Protein AF-A0A3P7IV43-F1 (afdb_monomer_lite)

pLDDT: mean 87.79, std 9.74, range [48.44, 96.0]

Sequence (74 aa):
MQFIYTLSKLLTREIENVGSNVESCVVLHQLRVPLLIVHLKSGQSMDIQFPDEQFQAIRNTNLIRHYVQVKFVL

Organism: Strongylus vulgaris (NCBI:txid40348)

Secondary structure (DSSP, 8-state):
-HHHHHHHHHHHHHHHHTTPPEEEEEEE-SSSS-EEEEEETTS-EEEEEPPBTTB-HHHHHHHHHHHHHHHT--

Radius of gyration: 16.22 Å; chains: 1; bounding box: 31×26×49 Å

Structure (mmCIF, N/CA/C/O backbone):
data_AF-A0A3P7IV43-F1
#
_entry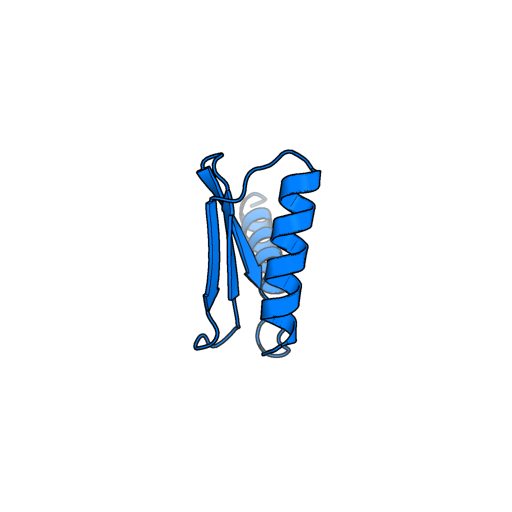.id   AF-A0A3P7IV43-F1
#
loop_
_atom_site.group_PDB
_atom_s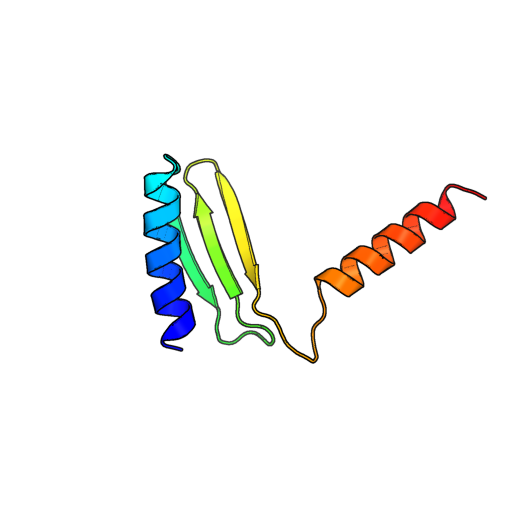ite.id
_atom_site.type_symbol
_atom_site.label_atom_id
_atom_site.label_alt_id
_atom_site.label_comp_id
_atom_site.label_asym_id
_atom_site.label_entity_id
_atom_site.label_seq_id
_atom_site.pdbx_PDB_ins_code
_atom_site.Cartn_x
_atom_site.Cartn_y
_atom_site.Cartn_z
_atom_site.occupancy
_atom_site.B_iso_or_equiv
_atom_site.auth_seq_id
_atom_site.auth_comp_id
_atom_site.auth_asym_id
_atom_site.auth_atom_id
_atom_site.pdbx_PDB_model_num
ATOM 1 N N . MET A 1 1 ? 12.050 -4.245 8.166 1.00 67.06 1 MET A N 1
ATOM 2 C CA . MET A 1 1 ? 10.756 -4.679 8.748 1.00 67.06 1 MET A CA 1
ATOM 3 C C . MET A 1 1 ? 10.090 -3.608 9.605 1.00 67.06 1 MET A C 1
ATOM 5 O O . MET A 1 1 ? 8.929 -3.322 9.349 1.00 67.06 1 MET A O 1
ATOM 9 N N . GLN A 1 2 ? 10.803 -2.967 10.545 1.00 83.62 2 GLN A N 1
ATOM 10 C CA . GLN A 1 2 ? 10.277 -1.850 11.356 1.00 83.62 2 GLN A CA 1
ATOM 11 C C . GLN A 1 2 ? 9.577 -0.774 10.508 1.00 83.62 2 GLN A C 1
ATOM 13 O O . GLN A 1 2 ? 8.488 -0.337 10.846 1.00 83.62 2 GLN A O 1
ATOM 18 N N . PHE A 1 3 ? 10.181 -0.401 9.376 1.00 86.56 3 PHE A N 1
ATOM 19 C CA . PHE A 1 3 ? 9.675 0.648 8.493 1.00 86.56 3 PHE A CA 1
ATOM 20 C C . PHE A 1 3 ? 8.227 0.424 8.032 1.00 86.56 3 PHE A C 1
ATOM 22 O O . PHE A 1 3 ? 7.396 1.299 8.235 1.00 86.56 3 PHE A O 1
ATOM 29 N N . ILE A 1 4 ? 7.905 -0.751 7.477 1.00 87.25 4 ILE A N 1
ATOM 30 C CA . ILE A 1 4 ? 6.561 -1.032 6.942 1.00 87.25 4 ILE A CA 1
ATOM 31 C C . ILE A 1 4 ? 5.519 -1.059 8.068 1.00 87.25 4 ILE A C 1
ATOM 33 O O . ILE A 1 4 ? 4.421 -0.545 7.895 1.00 87.25 4 ILE A O 1
ATOM 37 N N . TYR A 1 5 ? 5.877 -1.586 9.242 1.00 89.44 5 TYR A N 1
ATOM 38 C CA . TYR A 1 5 ? 5.002 -1.572 10.420 1.00 89.44 5 TYR A CA 1
ATOM 39 C C . TYR A 1 5 ? 4.792 -0.171 11.006 1.00 89.44 5 TYR A C 1
ATOM 41 O O . TYR A 1 5 ? 3.709 0.150 11.487 1.00 89.44 5 TYR A O 1
ATOM 49 N N . THR A 1 6 ? 5.820 0.676 11.004 1.00 92.06 6 THR A N 1
ATOM 50 C CA . THR A 1 6 ? 5.676 2.077 11.415 1.00 92.06 6 THR A CA 1
ATOM 51 C C . THR A 1 6 ? 4.805 2.827 10.414 1.00 92.06 6 THR A C 1
ATOM 53 O O . THR A 1 6 ? 3.921 3.583 10.812 1.00 92.06 6 THR A O 1
ATOM 56 N N . LEU A 1 7 ? 5.022 2.584 9.121 1.00 91.75 7 LEU A N 1
ATOM 57 C CA . LEU A 1 7 ? 4.255 3.208 8.058 1.00 91.75 7 LEU A CA 1
ATOM 58 C C . LEU A 1 7 ? 2.789 2.774 8.083 1.00 91.75 7 LEU A C 1
ATOM 60 O O . LEU A 1 7 ? 1.926 3.625 7.914 1.00 91.75 7 LEU A O 1
ATOM 64 N N . SER A 1 8 ? 2.489 1.498 8.347 1.00 92.81 8 SER A N 1
ATOM 65 C CA . SER A 1 8 ? 1.104 1.032 8.457 1.00 92.81 8 SER A CA 1
ATOM 66 C C . SER A 1 8 ? 0.356 1.757 9.573 1.00 92.81 8 SER A C 1
ATOM 68 O O . SER A 1 8 ? -0.726 2.281 9.339 1.00 92.81 8 SER A O 1
ATOM 70 N N . LYS A 1 9 ? 0.971 1.899 10.754 1.00 93.25 9 LYS A N 1
ATOM 71 C CA . LYS A 1 9 ? 0.395 2.660 11.875 1.00 93.25 9 LYS A CA 1
ATOM 72 C C . LYS A 1 9 ? 0.186 4.135 11.537 1.00 93.25 9 LYS A C 1
ATOM 74 O O . LYS A 1 9 ? -0.849 4.696 11.887 1.00 93.25 9 LYS A O 1
ATOM 79 N N . LEU A 1 10 ? 1.167 4.759 10.880 1.00 94.69 10 LEU A N 1
ATOM 80 C CA . LEU A 1 10 ? 1.072 6.153 10.448 1.00 94.69 10 LEU A CA 1
ATOM 81 C C . LEU A 1 10 ? -0.080 6.332 9.452 1.00 94.69 10 LEU A C 1
ATOM 83 O O . LEU A 1 10 ? -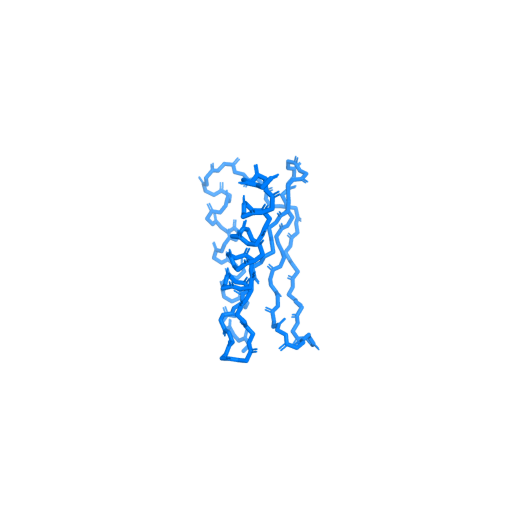0.914 7.207 9.641 1.00 94.69 10 LEU A O 1
ATOM 87 N N . LEU A 1 11 ? -0.146 5.483 8.427 1.00 92.56 11 LEU A N 1
ATOM 88 C CA . LEU A 1 11 ? -1.180 5.544 7.399 1.00 92.56 11 LEU A CA 1
ATOM 89 C C . LEU A 1 11 ? -2.566 5.319 7.983 1.00 92.56 11 LEU A C 1
ATOM 91 O O . LEU A 1 11 ? -3.463 6.090 7.671 1.00 92.56 11 LEU A O 1
ATOM 95 N N . THR A 1 12 ? -2.740 4.329 8.862 1.00 93.00 12 THR A N 1
ATOM 96 C CA . THR A 1 12 ? -4.021 4.122 9.543 1.00 93.00 12 THR A CA 1
ATOM 97 C C . THR A 1 12 ? -4.468 5.389 10.264 1.00 93.00 12 THR A C 1
ATOM 99 O O . THR A 1 12 ? -5.587 5.843 10.050 1.00 93.00 12 THR A O 1
ATOM 102 N N . ARG A 1 13 ? -3.568 6.01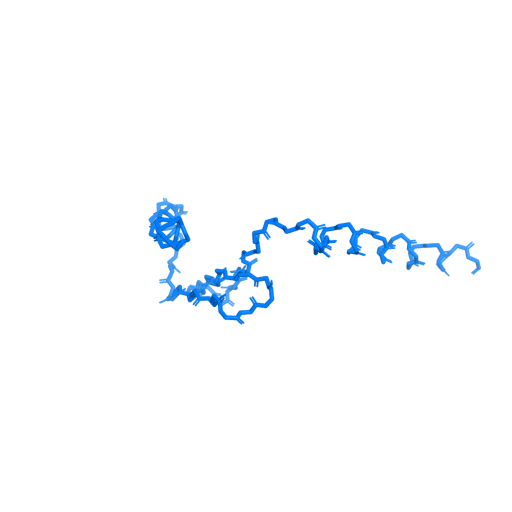0 11.035 1.00 94.62 13 ARG A N 1
ATOM 103 C CA . ARG A 1 13 ? -3.866 7.248 11.760 1.00 94.62 13 ARG A CA 1
ATOM 104 C C . ARG A 1 13 ? -4.228 8.400 10.823 1.00 94.62 13 ARG A C 1
ATOM 106 O O . ARG A 1 13 ? -5.197 9.105 11.071 1.00 94.62 13 ARG A O 1
ATOM 113 N N . GLU A 1 14 ? -3.453 8.618 9.763 1.00 94.69 14 GLU A N 1
ATOM 114 C CA . GLU A 1 14 ? -3.704 9.745 8.857 1.00 94.69 14 GLU A CA 1
ATOM 115 C C . GLU A 1 14 ? -4.964 9.550 8.008 1.00 94.69 14 GLU A C 1
ATOM 117 O O . GLU A 1 14 ? -5.682 10.510 7.747 1.00 94.69 14 GLU A O 1
ATOM 122 N N . ILE A 1 15 ? -5.287 8.316 7.620 1.00 92.50 15 ILE A N 1
ATOM 123 C CA . ILE A 1 15 ? -6.529 8.011 6.900 1.00 92.50 15 ILE A CA 1
ATOM 124 C C . ILE A 1 15 ? -7.747 8.302 7.790 1.00 92.50 15 ILE A C 1
ATOM 126 O O . ILE A 1 15 ? -8.704 8.930 7.329 1.00 92.50 15 ILE A O 1
ATOM 130 N N . GLU A 1 16 ? -7.677 7.924 9.068 1.00 92.00 16 GLU A N 1
ATOM 131 C CA . GLU A 1 16 ? -8.704 8.249 10.064 1.00 92.00 16 GLU A CA 1
ATOM 132 C C . GLU A 1 16 ? -8.828 9.762 10.293 1.00 92.00 16 GLU A C 1
ATOM 134 O O . GLU A 1 16 ? -9.943 10.284 10.315 1.00 92.00 16 GLU A O 1
ATOM 139 N N . ASN A 1 17 ? -7.708 10.493 10.360 1.00 94.06 17 ASN A N 1
ATOM 140 C CA . ASN A 1 17 ? -7.705 11.958 10.479 1.00 94.06 17 ASN A CA 1
ATOM 141 C C . ASN A 1 17 ? -8.396 12.657 9.294 1.00 94.06 17 ASN A C 1
ATOM 143 O O . ASN A 1 17 ? -9.008 13.709 9.467 1.00 94.06 17 ASN A O 1
ATOM 147 N N . VAL A 1 18 ? -8.311 12.078 8.092 1.00 90.75 18 VAL A N 1
ATOM 148 C CA . VAL A 1 18 ? -8.956 12.591 6.867 1.00 90.75 18 VAL A CA 1
ATOM 149 C C . VAL A 1 18 ? -10.455 12.232 6.812 1.00 90.75 18 VAL A C 1
ATOM 151 O O . VAL A 1 18 ? -11.172 12.657 5.908 1.00 90.75 18 VAL A O 1
ATOM 154 N N . GLY A 1 19 ? -10.969 11.489 7.799 1.00 89.56 19 GLY A N 1
ATOM 155 C CA . GLY A 1 19 ? -12.381 11.111 7.906 1.00 89.56 19 GLY A CA 1
ATOM 156 C C . GLY A 1 19 ? -12.735 9.807 7.189 1.00 89.56 19 GLY A C 1
ATOM 157 O O . GLY A 1 19 ? -13.914 9.485 7.041 1.00 89.56 19 GLY A O 1
ATOM 158 N N . SER A 1 20 ? -11.736 9.043 6.743 1.00 90.56 20 SER A N 1
ATOM 159 C CA . SER A 1 20 ? -11.927 7.705 6.180 1.00 90.56 20 SER A CA 1
ATOM 160 C C . SER A 1 20 ? -11.645 6.644 7.237 1.00 90.56 20 SER A C 1
ATOM 162 O O . SER A 1 20 ? -10.651 6.708 7.944 1.00 90.56 20 SER A O 1
ATOM 164 N N . ASN A 1 21 ? -12.498 5.627 7.340 1.00 92.19 21 ASN A N 1
ATOM 165 C CA . ASN A 1 21 ? -12.290 4.558 8.314 1.00 92.19 21 ASN A CA 1
ATOM 166 C C . ASN A 1 21 ? -11.525 3.393 7.692 1.00 92.19 21 ASN A C 1
ATOM 168 O O . ASN A 1 21 ? -11.981 2.811 6.702 1.00 92.19 21 ASN A O 1
ATOM 172 N N . VAL A 1 22 ? -10.416 3.008 8.319 1.00 93.19 22 VAL A N 1
ATOM 173 C CA . VAL A 1 22 ? -9.691 1.785 7.972 1.00 93.19 22 VAL A CA 1
ATOM 174 C C . VAL A 1 22 ? -10.433 0.580 8.549 1.00 93.19 22 VAL A C 1
ATOM 176 O O . VAL A 1 22 ? -10.848 0.566 9.706 1.00 93.19 22 VAL A O 1
ATOM 179 N N . GLU A 1 23 ? -10.646 -0.430 7.716 1.00 94.81 23 GLU A N 1
ATOM 180 C CA . GLU A 1 23 ? -11.192 -1.724 8.117 1.00 94.81 23 GLU A CA 1
ATOM 181 C C . GLU A 1 23 ? -10.070 -2.669 8.541 1.00 94.81 23 GLU A C 1
ATOM 183 O O . GLU A 1 23 ? -10.115 -3.260 9.618 1.00 94.81 23 GLU A O 1
ATOM 188 N N . SER A 1 24 ? -9.044 -2.801 7.702 1.00 93.75 24 SER A N 1
ATOM 189 C CA . SER A 1 24 ? -7.891 -3.643 7.995 1.00 93.75 24 SER A CA 1
ATOM 190 C C . SER A 1 24 ? -6.646 -3.172 7.254 1.00 93.75 24 SER A C 1
ATOM 192 O O . SER A 1 24 ? -6.710 -2.458 6.252 1.00 93.75 24 SER A O 1
ATOM 194 N N . CYS A 1 25 ? -5.489 -3.569 7.778 1.00 93.44 25 CYS A N 1
ATOM 195 C CA . CYS A 1 25 ? -4.198 -3.283 7.182 1.00 93.44 25 CYS A CA 1
ATOM 196 C C . CYS A 1 25 ? -3.337 -4.549 7.202 1.00 93.44 25 CYS A C 1
ATOM 198 O O . CYS A 1 25 ? -3.089 -5.119 8.267 1.00 93.44 25 CYS A O 1
ATOM 200 N N . V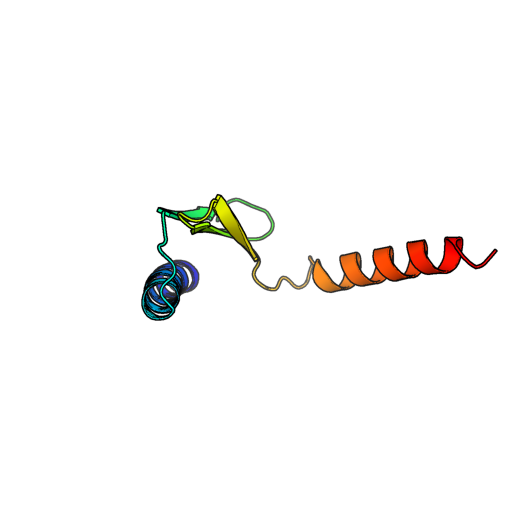AL A 1 26 ? -2.906 -5.000 6.024 1.00 93.25 26 VAL A N 1
ATOM 201 C CA . VAL A 1 26 ? -2.203 -6.270 5.826 1.00 93.25 26 VAL A CA 1
ATOM 202 C C . VAL A 1 26 ? -0.814 -6.004 5.268 1.00 93.25 26 VAL A C 1
ATOM 204 O O . VAL A 1 26 ? -0.645 -5.292 4.281 1.00 93.25 26 VAL A O 1
ATOM 207 N N . VAL A 1 27 ? 0.195 -6.607 5.893 1.00 91.00 27 VAL A N 1
ATOM 208 C CA . VAL A 1 27 ? 1.588 -6.534 5.444 1.00 91.00 27 VAL A CA 1
ATOM 209 C C . VAL A 1 27 ? 1.976 -7.868 4.817 1.00 91.00 27 VAL A C 1
ATOM 211 O O . VAL A 1 27 ? 2.038 -8.882 5.510 1.00 91.00 27 VAL A O 1
ATOM 214 N N . LEU A 1 28 ? 2.284 -7.872 3.521 1.00 89.81 28 LEU A N 1
ATOM 215 C CA . LEU A 1 28 ? 2.736 -9.054 2.786 1.00 89.81 28 LEU A CA 1
ATOM 216 C C . LEU A 1 28 ? 4.226 -8.927 2.471 1.00 89.81 28 LEU A C 1
ATOM 218 O O . LEU A 1 28 ? 4.635 -8.291 1.501 1.00 89.81 28 LEU A O 1
ATOM 222 N N . HIS A 1 29 ? 5.052 -9.540 3.315 1.00 82.12 29 HIS A N 1
ATOM 223 C CA . HIS A 1 29 ? 6.510 -9.410 3.246 1.00 82.12 29 HIS A CA 1
ATOM 224 C C . HIS A 1 29 ? 7.214 -10.550 2.496 1.00 82.12 29 HIS A C 1
ATOM 226 O O . HIS A 1 29 ? 8.374 -10.402 2.134 1.00 82.12 29 HIS A O 1
ATOM 232 N N . GLN A 1 30 ? 6.554 -11.696 2.297 1.00 82.88 30 GLN A N 1
ATOM 233 C CA . GLN A 1 30 ? 7.150 -12.869 1.630 1.00 82.88 30 GLN A CA 1
ATOM 234 C C . GLN A 1 30 ? 7.056 -12.806 0.100 1.00 82.88 30 GLN A C 1
ATOM 236 O O . GLN A 1 30 ? 7.473 -13.729 -0.594 1.00 82.88 30 GLN A O 1
ATOM 241 N N . LEU A 1 31 ? 6.483 -11.729 -0.430 1.00 80.62 31 LEU A N 1
ATOM 242 C CA . LEU A 1 31 ? 6.380 -11.507 -1.861 1.00 80.62 31 LEU A CA 1
ATOM 243 C C . LEU A 1 31 ? 7.694 -10.958 -2.411 1.00 80.62 31 LEU A C 1
ATOM 245 O O . LEU A 1 31 ? 8.458 -10.305 -1.703 1.00 80.62 31 LEU A O 1
ATOM 249 N N . ARG A 1 32 ? 7.920 -11.178 -3.712 1.00 82.31 32 ARG A N 1
ATOM 250 C CA . ARG A 1 32 ? 9.082 -10.637 -4.434 1.00 82.31 32 ARG A CA 1
ATOM 251 C C . ARG A 1 32 ? 9.204 -9.116 -4.283 1.00 82.31 32 ARG A C 1
ATOM 253 O O . ARG A 1 32 ? 10.314 -8.607 -4.238 1.00 82.31 32 ARG A O 1
ATOM 260 N N . VAL A 1 33 ? 8.068 -8.425 -4.191 1.00 84.75 33 VAL A N 1
ATOM 261 C CA . VAL A 1 33 ? 7.977 -7.008 -3.830 1.00 84.75 33 VAL A CA 1
ATOM 262 C C . VAL A 1 33 ? 7.086 -6.904 -2.592 1.00 84.75 33 VAL A C 1
ATOM 264 O O . VAL A 1 33 ? 5.929 -7.327 -2.665 1.00 84.75 33 VAL A O 1
ATOM 267 N N . PRO A 1 34 ? 7.588 -6.381 -1.459 1.00 87.50 34 PRO A N 1
ATOM 268 C CA . PRO A 1 34 ? 6.783 -6.199 -0.260 1.00 87.50 34 PRO A CA 1
ATOM 269 C C . PRO A 1 34 ? 5.572 -5.302 -0.521 1.00 87.50 34 PRO A C 1
ATOM 271 O O . PRO A 1 34 ? 5.687 -4.254 -1.160 1.00 87.50 34 PRO A O 1
ATOM 274 N N . LEU A 1 35 ? 4.427 -5.709 0.019 1.00 90.62 35 LEU A N 1
ATOM 275 C CA . LEU A 1 35 ? 3.153 -5.016 -0.136 1.00 90.62 35 LEU A CA 1
ATOM 276 C C . LEU A 1 35 ? 2.572 -4.622 1.218 1.00 90.62 35 LEU A C 1
ATOM 278 O O . LEU A 1 35 ? 2.627 -5.381 2.188 1.00 90.62 35 LEU A O 1
ATOM 282 N N . LEU A 1 36 ? 1.970 -3.440 1.249 1.00 93.62 36 LEU A N 1
ATOM 283 C CA . LEU A 1 36 ? 1.115 -2.972 2.327 1.00 93.62 36 LEU A CA 1
ATOM 284 C C . LEU A 1 36 ? -0.276 -2.712 1.748 1.00 93.62 36 LEU A C 1
ATOM 286 O O . LEU A 1 36 ? -0.436 -1.830 0.913 1.00 93.62 36 LEU A O 1
ATOM 290 N N . ILE A 1 37 ? -1.265 -3.481 2.185 1.00 94.56 37 ILE A N 1
ATOM 291 C CA . ILE A 1 37 ? -2.644 -3.391 1.703 1.00 94.56 37 ILE A CA 1
ATOM 292 C C . ILE A 1 37 ? -3.487 -2.723 2.784 1.00 94.56 37 ILE A C 1
ATOM 294 O O . ILE A 1 37 ? -3.466 -3.144 3.942 1.00 94.56 37 ILE A O 1
ATOM 298 N N . VAL A 1 38 ? -4.224 -1.680 2.413 1.00 95.25 38 VAL A N 1
ATOM 299 C CA . VAL A 1 38 ? -5.161 -0.976 3.292 1.00 95.25 38 VAL A CA 1
ATOM 300 C C . VAL A 1 38 ? -6.571 -1.164 2.753 1.00 95.25 38 VAL A C 1
ATOM 302 O O . VAL A 1 38 ? -6.867 -0.750 1.633 1.00 95.25 38 VAL A O 1
ATOM 305 N N . HIS A 1 39 ? -7.444 -1.759 3.560 1.00 96.00 39 HIS A N 1
ATOM 306 C CA . HIS A 1 39 ? -8.869 -1.870 3.273 1.00 96.00 39 HIS A CA 1
ATOM 307 C C . HIS A 1 39 ? -9.617 -0.765 4.010 1.00 96.00 39 HIS A C 1
ATOM 309 O O . HIS A 1 39 ? -9.442 -0.593 5.218 1.00 96.00 39 HIS A O 1
ATOM 315 N N . LEU A 1 40 ? -10.444 -0.011 3.290 1.00 95.00 40 LEU A N 1
ATOM 316 C CA . LEU A 1 40 ? -11.300 1.026 3.851 1.00 95.00 40 LEU A CA 1
ATOM 317 C C . LEU A 1 40 ? -12.728 0.504 3.993 1.00 95.00 40 LEU A C 1
ATOM 319 O O . LEU A 1 40 ? -13.225 -0.208 3.123 1.00 95.00 40 LEU A O 1
ATOM 323 N N . LYS A 1 41 ? -13.446 0.969 5.019 1.00 94.06 41 LYS A N 1
ATOM 324 C CA . LYS A 1 41 ? -14.870 0.634 5.215 1.00 94.06 41 LYS A CA 1
ATOM 325 C C . LYS A 1 41 ? -15.783 1.130 4.087 1.00 94.06 41 LYS A C 1
ATOM 327 O O . LYS A 1 41 ? -16.937 0.726 4.013 1.00 94.06 41 LYS A O 1
ATOM 332 N N . SER A 1 42 ? -15.286 2.013 3.220 1.00 92.38 42 SER A N 1
ATOM 333 C CA . SER A 1 42 ? -15.979 2.442 2.000 1.00 92.38 42 SER A CA 1
ATOM 334 C C . SER A 1 42 ? -16.031 1.354 0.918 1.00 92.38 42 SER A C 1
ATOM 336 O O . SER A 1 42 ? -16.684 1.556 -0.102 1.00 92.38 42 SER A O 1
ATOM 338 N N . GLY A 1 43 ? -15.328 0.231 1.105 1.00 92.00 43 GLY A N 1
ATOM 339 C CA . GLY A 1 43 ? -15.144 -0.815 0.097 1.00 92.00 43 GLY A CA 1
ATOM 340 C C . GLY A 1 43 ? -13.969 -0.554 -0.851 1.00 92.00 43 GLY A C 1
ATOM 341 O O . GLY A 1 43 ? -13.684 -1.381 -1.714 1.00 92.00 43 GLY A O 1
ATOM 342 N N . GLN A 1 44 ? -13.271 0.576 -0.703 1.00 92.94 44 GLN A N 1
ATOM 343 C CA . GLN A 1 44 ? -12.042 0.861 -1.443 1.00 92.94 44 GLN A CA 1
ATOM 344 C C . GLN A 1 44 ? -10.847 0.146 -0.805 1.00 92.94 44 GLN A C 1
ATOM 346 O O . GLN A 1 44 ? -10.746 0.047 0.419 1.00 92.94 44 GLN A O 1
ATOM 351 N N . SER A 1 45 ? -9.908 -0.299 -1.636 1.00 94.31 45 SER A N 1
ATOM 352 C CA . SER A 1 45 ? -8.632 -0.856 -1.193 1.00 94.31 45 SER A CA 1
ATOM 353 C C . SER A 1 45 ? -7.466 -0.130 -1.852 1.00 94.31 45 SER A C 1
ATOM 355 O O . SER A 1 45 ? -7.555 0.301 -3.003 1.00 94.31 45 SER A O 1
ATOM 357 N N . MET A 1 46 ? -6.367 -0.001 -1.116 1.00 93.44 46 MET A N 1
ATOM 358 C CA . MET A 1 46 ? -5.130 0.591 -1.606 1.00 93.44 46 MET A CA 1
ATOM 359 C C . MET A 1 46 ? -3.966 -0.369 -1.382 1.00 93.44 46 MET A C 1
ATOM 361 O O . MET A 1 46 ? -3.657 -0.721 -0.244 1.00 93.44 46 MET A O 1
ATOM 365 N N . ASP A 1 47 ? -3.292 -0.717 -2.476 1.00 92.88 47 ASP A N 1
ATOM 366 C CA . ASP A 1 47 ? -2.095 -1.549 -2.473 1.00 92.88 47 ASP A CA 1
ATOM 367 C C . ASP A 1 47 ? -0.865 -0.650 -2.602 1.00 92.88 47 ASP A C 1
ATOM 369 O O . ASP A 1 47 ? -0.657 0.020 -3.616 1.00 92.88 47 ASP A O 1
ATOM 373 N N . ILE A 1 48 ? -0.032 -0.631 -1.568 1.00 91.69 48 ILE A N 1
ATOM 374 C CA . ILE A 1 48 ? 1.180 0.179 -1.508 1.00 91.69 48 ILE A CA 1
ATOM 375 C C . ILE A 1 48 ? 2.379 -0.734 -1.743 1.00 91.69 48 ILE A C 1
ATOM 377 O O . ILE A 1 48 ? 2.700 -1.599 -0.924 1.00 91.69 48 ILE A O 1
ATOM 381 N N . GLN A 1 49 ? 3.045 -0.515 -2.875 1.00 89.38 49 GLN A N 1
ATOM 382 C CA . GLN A 1 49 ? 4.312 -1.147 -3.233 1.00 89.38 49 GLN A CA 1
ATOM 383 C C . GLN A 1 49 ? 5.470 -0.215 -2.900 1.00 89.38 49 GLN A C 1
ATOM 385 O O . GLN A 1 49 ? 5.394 0.994 -3.124 1.00 89.38 49 GLN A O 1
ATOM 390 N N . PHE A 1 50 ? 6.562 -0.790 -2.412 1.00 84.69 50 PHE A N 1
ATOM 391 C CA . PHE A 1 50 ? 7.797 -0.049 -2.189 1.00 84.69 50 PHE A CA 1
ATOM 392 C C . PHE A 1 50 ? 8.703 -0.138 -3.421 1.00 84.69 50 PHE A C 1
ATOM 394 O O . PHE A 1 50 ? 8.686 -1.167 -4.100 1.00 84.69 50 PHE A O 1
ATOM 401 N N . PRO A 1 51 ? 9.477 0.920 -3.729 1.00 80.81 51 PRO A N 1
ATOM 402 C CA . PRO A 1 51 ? 10.398 0.901 -4.855 1.00 80.81 51 PRO A CA 1
ATOM 403 C C . PRO A 1 51 ? 11.381 -0.264 -4.750 1.00 80.81 51 PRO A C 1
ATOM 405 O O . PRO A 1 51 ? 11.975 -0.491 -3.697 1.00 80.81 51 PRO A O 1
ATOM 408 N N . ASP A 1 52 ? 11.568 -0.956 -5.865 1.00 83.19 52 ASP A N 1
ATOM 409 C CA . ASP A 1 52 ? 12.544 -2.022 -6.026 1.00 83.19 52 ASP A CA 1
ATOM 410 C C . ASP A 1 52 ? 13.282 -1.796 -7.350 1.00 83.19 52 ASP A C 1
ATOM 412 O O . ASP A 1 52 ? 12.669 -1.476 -8.371 1.00 83.19 52 ASP A O 1
ATOM 416 N N . GLU A 1 53 ? 14.608 -1.923 -7.348 1.00 83.50 53 GLU A N 1
ATOM 417 C CA . GLU A 1 53 ? 15.418 -1.644 -8.541 1.00 83.50 53 GLU A CA 1
ATOM 418 C C . GLU A 1 53 ? 15.060 -2.573 -9.708 1.00 83.50 53 GLU A C 1
ATOM 420 O O . GLU A 1 53 ? 15.087 -2.162 -10.871 1.00 83.50 53 GLU A O 1
ATOM 425 N N . GLN A 1 54 ? 14.653 -3.806 -9.405 1.00 85.31 54 GLN A N 1
ATOM 426 C CA . GLN A 1 54 ? 14.320 -4.833 -10.384 1.00 85.31 54 GLN A CA 1
ATOM 427 C C . GLN A 1 54 ? 12.844 -4.799 -10.801 1.00 85.31 54 GLN A C 1
ATOM 429 O O . GLN A 1 54 ? 12.484 -5.425 -11.803 1.00 85.31 54 GLN A O 1
ATOM 434 N N . PHE A 1 55 ? 11.985 -4.066 -10.083 1.00 84.38 55 PHE A N 1
ATOM 435 C CA . PHE A 1 55 ? 10.550 -4.012 -10.349 1.00 84.38 55 PHE A CA 1
ATOM 436 C C . PHE A 1 55 ? 10.014 -2.582 -10.497 1.00 84.38 55 PHE A C 1
ATOM 438 O O . PHE A 1 55 ? 9.816 -1.842 -9.539 1.00 84.38 55 PHE A O 1
ATOM 445 N N . GLN A 1 56 ? 9.701 -2.209 -11.742 1.00 87.94 56 GLN A N 1
ATOM 446 C CA . GLN A 1 56 ? 9.310 -0.848 -12.123 1.00 87.94 56 GLN A CA 1
ATOM 447 C C . GLN A 1 56 ? 7.836 -0.779 -12.556 1.00 87.94 56 GLN A C 1
ATOM 449 O O . GLN A 1 56 ? 7.533 -0.501 -13.720 1.00 87.94 56 GLN A O 1
ATOM 454 N N . ALA A 1 57 ? 6.907 -1.040 -11.628 1.00 88.62 57 ALA A N 1
ATOM 455 C CA . ALA A 1 57 ? 5.464 -1.102 -11.907 1.00 88.62 57 ALA A CA 1
ATOM 456 C C . ALA A 1 57 ? 4.934 0.152 -12.625 1.00 88.62 57 ALA A C 1
ATOM 458 O O . ALA A 1 57 ? 4.246 0.046 -13.637 1.00 88.62 57 ALA A O 1
ATOM 459 N N . ILE A 1 58 ? 5.317 1.345 -12.154 1.00 89.38 58 ILE A N 1
ATOM 460 C CA . ILE A 1 58 ? 4.886 2.626 -12.739 1.00 89.38 58 ILE A CA 1
ATOM 461 C C . ILE A 1 58 ? 5.378 2.758 -14.186 1.00 89.38 58 ILE A C 1
ATOM 463 O O . ILE A 1 58 ? 4.602 3.102 -15.080 1.00 89.38 58 ILE A O 1
ATOM 467 N N . ARG A 1 59 ? 6.656 2.438 -14.439 1.00 90.19 59 ARG A N 1
ATOM 468 C CA . ARG A 1 59 ? 7.247 2.488 -15.784 1.00 90.19 59 ARG A CA 1
ATOM 469 C C . ARG A 1 59 ? 6.542 1.520 -16.731 1.00 90.19 59 ARG A C 1
ATOM 471 O O . ARG A 1 59 ? 6.205 1.901 -17.848 1.00 90.19 59 ARG A O 1
ATOM 478 N N . ASN A 1 60 ? 6.296 0.294 -16.275 1.00 90.88 60 ASN A N 1
ATOM 479 C CA . ASN A 1 60 ? 5.650 -0.744 -17.074 1.00 90.88 60 ASN A CA 1
ATOM 480 C C . ASN A 1 60 ? 4.199 -0.369 -17.412 1.00 90.88 60 ASN A C 1
ATOM 482 O O . ASN A 1 60 ? 3.792 -0.479 -18.567 1.00 90.88 60 ASN A O 1
ATOM 486 N N . THR A 1 61 ? 3.441 0.156 -16.448 1.00 92.12 61 THR A N 1
ATOM 487 C CA . THR A 1 61 ? 2.073 0.647 -16.679 1.00 92.12 61 THR A CA 1
ATOM 488 C C . THR A 1 61 ? 2.046 1.802 -17.681 1.00 92.12 61 THR A C 1
ATOM 490 O O . THR A 1 61 ? 1.209 1.817 -18.586 1.00 92.12 61 THR A O 1
ATOM 493 N N . ASN A 1 62 ? 2.980 2.753 -17.573 1.00 93.06 62 ASN A N 1
ATOM 494 C CA . ASN A 1 62 ? 3.099 3.852 -18.534 1.00 93.06 62 ASN A CA 1
ATOM 495 C C . ASN A 1 62 ? 3.433 3.351 -19.949 1.00 93.06 62 ASN A C 1
ATOM 497 O O . ASN A 1 62 ? 2.827 3.814 -20.914 1.00 93.06 62 ASN A O 1
ATOM 501 N N . LEU A 1 63 ? 4.336 2.373 -20.072 1.00 94.00 63 LEU A N 1
ATOM 502 C CA . LEU A 1 63 ? 4.701 1.764 -21.351 1.00 94.00 63 LEU A CA 1
ATOM 503 C C . LEU A 1 63 ? 3.488 1.115 -22.040 1.00 94.00 63 LEU A C 1
ATOM 505 O O . LEU A 1 63 ? 3.231 1.379 -23.215 1.00 94.00 63 LEU A O 1
ATOM 509 N N . ILE A 1 64 ? 2.702 0.317 -21.307 1.00 94.25 64 ILE A N 1
ATOM 510 C CA . ILE A 1 64 ? 1.480 -0.305 -21.843 1.00 94.25 64 ILE A CA 1
ATOM 511 C C . ILE A 1 64 ? 0.468 0.755 -22.286 1.00 94.25 64 ILE A C 1
ATOM 513 O O . ILE A 1 64 ? -0.104 0.630 -23.370 1.00 94.25 64 ILE A O 1
ATOM 517 N N . ARG A 1 65 ? 0.279 1.823 -21.497 1.00 92.38 65 ARG A N 1
ATOM 518 C CA . ARG A 1 65 ? -0.622 2.928 -21.859 1.00 92.38 65 ARG A CA 1
ATOM 519 C C . ARG A 1 65 ? -0.264 3.517 -23.225 1.00 92.38 65 ARG A C 1
ATOM 521 O O . ARG A 1 65 ? -1.154 3.719 -24.046 1.00 92.38 65 ARG A O 1
ATOM 528 N N . HIS A 1 66 ? 1.022 3.758 -23.480 1.00 91.81 66 HIS A N 1
ATOM 529 C CA . HIS A 1 66 ? 1.481 4.307 -24.758 1.00 91.81 66 HIS A CA 1
ATOM 530 C C . HIS A 1 66 ? 1.287 3.320 -25.913 1.00 91.81 66 HIS A C 1
ATOM 532 O O . HIS A 1 66 ? 0.805 3.715 -26.971 1.00 91.81 66 HIS A O 1
ATOM 538 N N . TYR A 1 67 ? 1.571 2.029 -25.715 1.00 91.81 67 TYR A N 1
ATOM 539 C CA . TYR A 1 67 ? 1.343 1.030 -26.764 1.00 91.81 67 TYR A CA 1
ATOM 540 C C . TYR A 1 67 ? -0.125 0.901 -27.169 1.00 91.81 67 TYR A C 1
ATOM 542 O O . TYR A 1 67 ? -0.419 0.730 -28.351 1.00 91.81 67 TYR A O 1
ATOM 550 N N . VAL A 1 68 ? -1.049 0.986 -26.211 1.00 89.25 68 VAL A N 1
ATOM 551 C CA . VAL A 1 68 ? -2.484 0.965 -26.516 1.00 89.25 68 VAL A CA 1
ATOM 552 C C . VAL A 1 68 ? -2.890 2.229 -27.273 1.00 89.25 68 VAL A C 1
ATOM 554 O O . VAL A 1 68 ? -3.585 2.122 -28.276 1.00 89.25 68 VAL A O 1
ATOM 557 N N . GLN A 1 69 ? -2.418 3.407 -26.857 1.00 80.62 69 GLN A N 1
ATOM 558 C CA . GLN A 1 69 ? -2.731 4.669 -27.538 1.00 80.62 69 GLN A CA 1
ATOM 559 C C . GLN A 1 69 ? -2.267 4.686 -29.000 1.00 80.62 69 GLN A C 1
ATOM 561 O O . GLN A 1 69 ? -3.012 5.138 -29.862 1.00 80.62 69 GLN A O 1
ATOM 566 N N . VAL A 1 70 ? -1.087 4.135 -29.300 1.00 71.25 70 VAL A N 1
ATOM 567 C CA . VAL A 1 70 ? -0.567 4.056 -30.676 1.00 71.25 70 VAL A CA 1
ATOM 568 C C . VAL A 1 70 ? -1.436 3.163 -31.575 1.00 71.25 70 VAL A C 1
ATOM 570 O O . VAL A 1 70 ? -1.576 3.450 -32.759 1.00 71.25 70 VAL A O 1
ATOM 573 N N . LYS A 1 71 ? -2.077 2.117 -31.034 1.00 58.53 71 LYS A N 1
ATOM 574 C CA . LYS A 1 71 ? -2.951 1.221 -31.816 1.00 58.53 71 LYS A CA 1
ATOM 575 C C . LYS A 1 71 ? -4.270 1.857 -32.272 1.00 58.53 71 LYS A C 1
ATOM 577 O O . LYS A 1 71 ? -4.884 1.318 -33.180 1.00 58.53 71 LYS A O 1
ATOM 582 N N . PHE A 1 72 ? -4.706 2.964 -31.670 1.00 54.88 72 PHE A N 1
ATOM 583 C CA . PHE A 1 72 ? -5.941 3.663 -32.058 1.00 54.88 72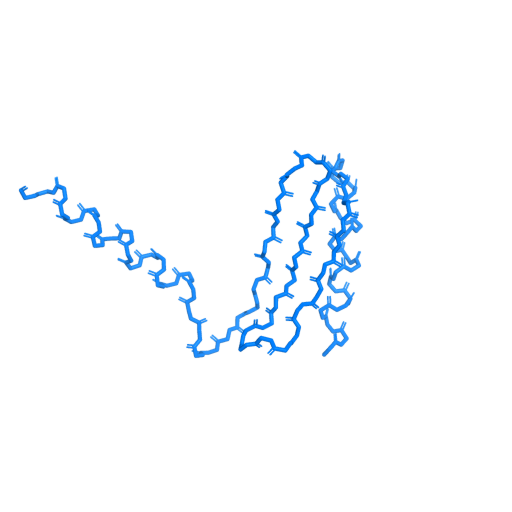 PHE A CA 1
ATOM 584 C C . PHE A 1 72 ? -5.725 4.759 -33.118 1.00 54.88 72 PHE A C 1
ATOM 586 O O . PHE A 1 72 ? -6.670 5.465 -33.457 1.00 54.88 72 PHE A O 1
ATOM 593 N N . VAL A 1 73 ? -4.498 4.921 -33.625 1.00 52.81 73 VAL A N 1
ATOM 594 C CA . VAL A 1 73 ? -4.123 5.968 -34.599 1.00 52.81 73 VAL A CA 1
ATOM 595 C C . VAL A 1 73 ? -3.746 5.371 -35.972 1.00 52.81 73 VAL A C 1
ATOM 597 O O . VAL A 1 73 ? -3.206 6.071 -36.822 1.00 52.81 73 VAL A O 1
ATOM 600 N N . LEU A 1 74 ? -4.038 4.087 -36.210 1.00 48.44 74 LEU A N 1
ATOM 601 C CA . LEU A 1 74 ? -3.849 3.403 -37.499 1.00 48.44 74 LEU A CA 1
ATOM 602 C C . LEU A 1 74 ? -5.185 2.955 -38.091 1.00 48.44 74 LEU A C 1
ATOM 604 O O . LEU A 1 74 ? -6.003 2.406 -37.319 1.00 48.44 74 LEU A O 1
#

Foldseek 3Di:
DVVLVVVQVVVCVVCVVVVWHWPDWDWDDPDPWTWIWTQTPVRDIDIDTDDDPVDDPVVVVVVVVVVVVVVVVD